Protein AF-A0A955HLL2-F1 (afdb_monomer_lite)

pLDDT: mean 88.71, std 12.0, range [43.22, 98.12]

Sequence (77 aa):
MKIEIEVIKHDDGQTDYKVTDSDKFADRLTFDEMLGLVASLTMPESRRCIQWMRTLDEWKRREDALQELAKFGSKTL

Radius of gyration: 15.16 Å; chains: 1; bounding box: 22×48×34 Å

Secondary structure (DSSP, 8-state):
--EEEEEEE-TTS-EEEEEEETTEEEEEE-HHHHHHHHHHHH-SS--TTGGG-B-HHHHHHHHHHHHHHHHHHTT--

Structure (mmCIF, N/CA/C/O backbone):
data_AF-A0A955HLL2-F1
#
_entry.id   AF-A0A955HLL2-F1
#
loop_
_atom_site.group_PDB
_atom_site.id
_atom_site.type_symbol
_atom_site.label_atom_id
_atom_site.label_alt_id
_atom_site.label_comp_id
_atom_site.labe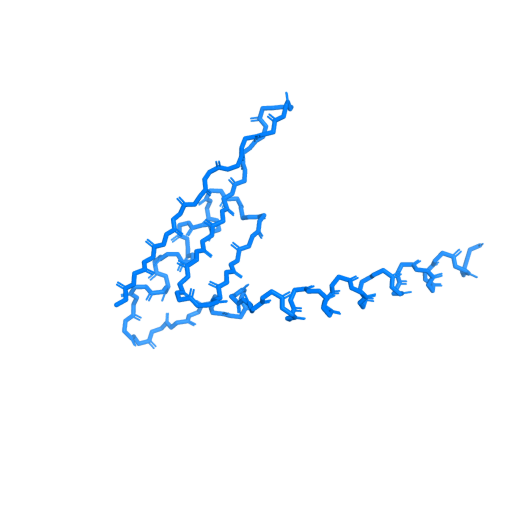l_asym_id
_atom_site.label_entity_id
_atom_site.label_seq_id
_atom_site.pdbx_PDB_ins_code
_atom_site.Cartn_x
_atom_site.Cartn_y
_atom_site.Cartn_z
_atom_site.occupancy
_atom_site.B_iso_or_equiv
_atom_site.auth_seq_id
_atom_site.auth_comp_id
_atom_site.auth_asym_id
_atom_site.auth_atom_id
_atom_site.pdbx_PDB_model_num
ATOM 1 N N . MET A 1 1 ? 3.962 -14.779 -7.042 1.00 76.88 1 MET A N 1
ATOM 2 C CA . MET A 1 1 ? 3.329 -13.548 -6.531 1.00 76.88 1 MET A CA 1
ATOM 3 C C . MET A 1 1 ? 3.387 -13.606 -5.020 1.00 76.88 1 MET A C 1
ATOM 5 O O . MET A 1 1 ? 2.975 -14.621 -4.466 1.00 76.88 1 MET A O 1
ATOM 9 N N . LYS A 1 2 ? 3.960 -12.587 -4.381 1.00 88.94 2 LYS A N 1
ATOM 10 C CA . LYS A 1 2 ? 4.033 -12.480 -2.922 1.00 88.94 2 LYS A CA 1
ATOM 11 C C . LYS A 1 2 ? 3.437 -11.131 -2.553 1.00 88.94 2 LYS A C 1
ATOM 13 O O . LYS A 1 2 ? 3.984 -10.110 -2.947 1.00 88.94 2 LYS A O 1
ATOM 18 N N . ILE A 1 3 ? 2.318 -11.162 -1.842 1.00 93.38 3 ILE A N 1
ATOM 19 C CA . ILE A 1 3 ? 1.646 -9.962 -1.356 1.00 93.38 3 ILE A CA 1
ATOM 20 C C . ILE A 1 3 ? 1.979 -9.834 0.123 1.00 93.38 3 ILE A C 1
ATOM 22 O O . ILE A 1 3 ? 1.793 -10.783 0.886 1.00 93.38 3 ILE A O 1
ATOM 26 N N . GLU A 1 4 ? 2.483 -8.673 0.509 1.00 97.19 4 GLU A N 1
ATOM 27 C CA . GLU A 1 4 ? 2.759 -8.325 1.897 1.00 97.19 4 GLU A CA 1
ATOM 28 C C . GLU A 1 4 ? 1.801 -7.218 2.328 1.00 97.19 4 GLU A C 1
ATOM 30 O O . GLU A 1 4 ? 1.570 -6.266 1.580 1.00 97.19 4 GLU A O 1
ATOM 35 N N . ILE A 1 5 ? 1.228 -7.365 3.522 1.00 97.69 5 ILE A N 1
ATOM 36 C CA . ILE A 1 5 ? 0.311 -6.392 4.114 1.00 97.69 5 ILE A CA 1
ATOM 37 C C . ILE A 1 5 ? 0.938 -5.912 5.417 1.00 97.69 5 ILE A C 1
ATOM 39 O O . ILE A 1 5 ? 1.189 -6.708 6.322 1.00 97.69 5 ILE A O 1
ATOM 43 N N . GLU A 1 6 ? 1.182 -4.613 5.500 1.00 98.12 6 GLU A N 1
ATOM 44 C CA . GLU A 1 6 ? 1.660 -3.927 6.693 1.00 98.12 6 GLU A CA 1
ATOM 45 C C . GLU A 1 6 ? 0.498 -3.138 7.307 1.00 98.12 6 GLU A C 1
ATOM 47 O O . GLU A 1 6 ? -0.246 -2.458 6.598 1.00 98.12 6 GLU A O 1
ATOM 52 N N . VAL A 1 7 ? 0.325 -3.267 8.624 1.00 97.81 7 VAL A N 1
ATOM 53 C CA . VAL A 1 7 ? -0.703 -2.557 9.395 1.00 97.81 7 VAL A CA 1
ATOM 54 C C . VAL A 1 7 ? -0.026 -1.419 10.144 1.00 97.81 7 VAL A C 1
ATOM 56 O O . VAL A 1 7 ? 0.812 -1.664 11.012 1.00 97.81 7 VAL A O 1
ATOM 59 N N . ILE A 1 8 ? -0.405 -0.189 9.820 1.00 97.44 8 ILE A N 1
ATOM 60 C CA . ILE A 1 8 ? 0.174 1.033 10.371 1.00 97.44 8 ILE A CA 1
ATOM 61 C C . ILE A 1 8 ? -0.831 1.598 11.371 1.00 97.44 8 ILE A C 1
ATOM 63 O O . ILE A 1 8 ? -1.933 1.994 10.999 1.00 97.44 8 ILE A O 1
ATOM 67 N N . LYS A 1 9 ? -0.473 1.593 12.657 1.00 96.00 9 LYS A N 1
ATOM 68 C CA . LYS A 1 9 ? -1.313 2.141 13.729 1.00 96.00 9 LYS A CA 1
ATOM 69 C C . LYS A 1 9 ? -0.874 3.558 14.057 1.00 96.00 9 LYS A C 1
ATOM 71 O O . LYS A 1 9 ? 0.316 3.789 14.260 1.00 96.00 9 LYS A O 1
ATOM 76 N N . HIS A 1 10 ? -1.843 4.453 14.166 1.00 94.62 10 HIS A N 1
ATOM 77 C CA . HIS A 1 10 ? -1.635 5.846 14.538 1.00 94.62 10 HIS A CA 1
ATOM 78 C C . HIS A 1 10 ? -2.030 6.087 15.998 1.00 94.62 10 HIS A C 1
ATOM 80 O O . HIS A 1 10 ? -2.843 5.354 16.569 1.00 94.62 10 HIS A O 1
ATOM 86 N N . ASP A 1 11 ? -1.461 7.128 16.606 1.00 95.31 11 ASP A N 1
ATOM 87 C CA . ASP A 1 11 ? -1.681 7.468 18.021 1.00 95.31 11 ASP A CA 1
ATOM 88 C C . ASP A 1 11 ? -3.129 7.889 18.325 1.00 95.31 11 ASP A C 1
ATOM 90 O O . ASP A 1 11 ? -3.593 7.774 19.459 1.00 95.31 11 ASP A O 1
ATOM 94 N N . ASP A 1 12 ? -3.867 8.346 17.311 1.00 94.88 12 ASP A N 1
ATOM 95 C CA . ASP A 1 12 ? -5.285 8.709 17.399 1.00 94.88 12 ASP A CA 1
ATOM 96 C C . ASP A 1 12 ? -6.233 7.497 17.305 1.00 94.88 12 ASP A C 1
ATOM 98 O O . ASP A 1 12 ? -7.456 7.649 17.311 1.00 94.88 12 ASP A O 1
ATOM 102 N N . GLY A 1 13 ? -5.675 6.285 17.236 1.00 91.62 13 GLY A N 1
ATOM 103 C CA . GLY A 1 13 ? -6.417 5.038 17.101 1.00 91.62 13 GLY A CA 1
ATOM 104 C C . GLY A 1 13 ? -6.820 4.703 15.664 1.00 91.62 13 GLY A C 1
ATOM 105 O O . GLY A 1 13 ? -7.420 3.646 15.452 1.00 91.62 13 GLY A O 1
ATOM 106 N N . GLN A 1 14 ? -6.487 5.541 14.676 1.00 93.50 14 GLN A N 1
ATOM 107 C CA . GLN A 1 14 ? -6.679 5.199 13.269 1.00 93.50 14 GLN A CA 1
ATOM 108 C C . GLN A 1 14 ? -5.697 4.108 12.833 1.00 93.50 14 GLN A C 1
ATOM 110 O O . GLN A 1 14 ? -4.633 3.896 13.421 1.00 93.50 14 GLN A O 1
ATOM 115 N N . THR A 1 15 ? -6.085 3.362 11.804 1.00 95.88 15 THR A N 1
ATOM 116 C CA . THR A 1 15 ? -5.269 2.292 11.233 1.00 95.88 15 THR A CA 1
ATOM 117 C C . THR A 1 15 ? -5.277 2.406 9.723 1.00 95.88 15 THR A C 1
ATOM 119 O O . THR A 1 15 ? -6.338 2.329 9.105 1.00 95.88 15 THR A O 1
ATOM 122 N N . ASP A 1 16 ? -4.080 2.512 9.163 1.00 96.94 16 ASP A N 1
ATOM 123 C CA . ASP A 1 16 ? -3.843 2.442 7.732 1.00 96.94 16 ASP A CA 1
ATOM 124 C C . ASP A 1 16 ? -3.230 1.096 7.364 1.00 96.94 16 ASP A C 1
ATOM 126 O O . ASP A 1 16 ? 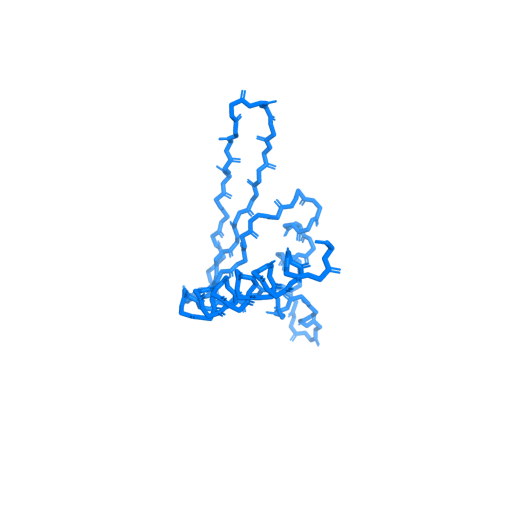-2.638 0.381 8.181 1.00 96.94 16 ASP A O 1
ATOM 130 N N . TYR A 1 17 ? -3.343 0.769 6.088 1.00 98.12 17 TYR A N 1
ATOM 131 C CA . TYR A 1 17 ? -2.771 -0.426 5.511 1.00 98.12 17 TYR A CA 1
ATOM 132 C C . TYR A 1 17 ? -1.869 -0.058 4.345 1.00 98.12 17 TYR A C 1
ATOM 134 O O . TYR A 1 17 ? -2.171 0.825 3.536 1.00 98.12 17 TYR A O 1
ATOM 142 N N . LYS A 1 18 ? -0.779 -0.806 4.227 1.00 97.81 18 LYS A N 1
ATOM 143 C CA . LYS A 1 18 ? 0.112 -0.759 3.078 1.00 97.81 18 LYS A CA 1
ATOM 144 C C . LYS A 1 18 ? 0.211 -2.143 2.466 1.00 97.81 18 LYS A C 1
ATOM 146 O O . LYS A 1 18 ? 0.454 -3.127 3.160 1.00 97.81 18 LYS A O 1
ATOM 151 N N . VAL A 1 19 ? 0.022 -2.211 1.154 1.00 97.19 19 VAL A N 1
ATOM 152 C CA . VAL A 1 19 ? 0.094 -3.451 0.375 1.00 97.19 19 VAL A CA 1
ATOM 153 C C . VAL A 1 19 ? 1.291 -3.369 -0.553 1.00 97.19 19 VAL A C 1
ATOM 155 O O . VAL A 1 19 ? 1.411 -2.412 -1.317 1.00 97.19 19 VAL A O 1
ATOM 158 N N . THR A 1 20 ? 2.159 -4.375 -0.505 1.00 96.56 20 THR A N 1
ATOM 159 C CA . THR A 1 20 ? 3.364 -4.466 -1.340 1.00 96.56 20 THR A CA 1
ATOM 160 C C . THR A 1 20 ? 3.315 -5.725 -2.203 1.00 96.56 20 THR A C 1
ATOM 162 O O . THR A 1 20 ? 3.016 -6.811 -1.707 1.00 96.56 20 THR A O 1
ATOM 165 N N . ASP A 1 21 ? 3.625 -5.576 -3.492 1.00 93.12 21 ASP A N 1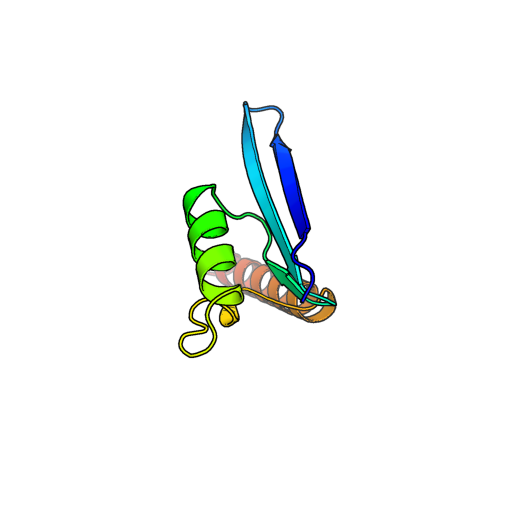
ATOM 166 C CA . ASP A 1 21 ? 3.893 -6.676 -4.423 1.00 93.12 21 ASP A CA 1
ATOM 167 C C . ASP A 1 21 ? 5.171 -6.350 -5.199 1.00 93.12 21 ASP A C 1
ATOM 169 O O . ASP A 1 21 ? 5.233 -5.375 -5.953 1.00 93.12 21 ASP A O 1
ATOM 173 N N . SER A 1 22 ? 6.197 -7.179 -5.011 1.00 90.75 22 SER A N 1
ATOM 174 C CA . SER A 1 22 ? 7.524 -6.985 -5.606 1.00 90.75 22 SER A CA 1
ATOM 175 C C . SER A 1 22 ? 8.147 -5.629 -5.217 1.00 90.75 22 SER A C 1
ATOM 177 O O . SER A 1 22 ? 8.458 -5.423 -4.048 1.00 90.75 22 SER A O 1
ATOM 179 N N . ASP A 1 23 ? 8.359 -4.713 -6.166 1.00 93.19 23 ASP A N 1
ATOM 180 C CA . ASP A 1 23 ? 8.970 -3.389 -5.966 1.00 93.19 23 ASP A CA 1
ATOM 181 C C . ASP A 1 23 ? 7.943 -2.248 -5.850 1.00 93.19 23 ASP A C 1
ATOM 183 O O . ASP A 1 23 ? 8.313 -1.079 -5.686 1.00 93.19 23 ASP A O 1
ATOM 187 N N . LYS A 1 24 ? 6.649 -2.573 -5.943 1.00 94.69 24 LYS A N 1
ATOM 188 C CA . LYS A 1 24 ? 5.561 -1.599 -5.909 1.00 94.69 24 LYS A CA 1
ATOM 189 C C . LYS A 1 24 ? 4.732 -1.748 -4.655 1.00 94.69 24 LYS A C 1
ATOM 191 O O . LYS A 1 24 ? 4.493 -2.851 -4.167 1.00 94.69 24 LYS A O 1
ATOM 196 N N . PHE A 1 25 ? 4.220 -0.621 -4.187 1.00 96.81 25 PHE A N 1
ATOM 197 C CA . PHE A 1 25 ? 3.327 -0.589 -3.047 1.00 96.81 25 PHE A CA 1
ATOM 198 C C . PHE A 1 25 ? 2.242 0.472 -3.206 1.00 96.81 25 PHE A C 1
ATOM 200 O O . PHE A 1 25 ? 2.413 1.475 -3.910 1.00 96.81 25 PHE A O 1
ATOM 207 N N . ALA A 1 26 ? 1.129 0.232 -2.527 1.00 96.44 26 ALA A N 1
ATOM 208 C CA . ALA A 1 26 ? 0.087 1.206 -2.256 1.00 96.44 26 ALA A CA 1
ATOM 209 C C . ALA A 1 26 ? 0.043 1.439 -0.744 1.00 96.44 26 ALA A C 1
ATOM 211 O O . ALA A 1 26 ? 0.133 0.486 0.029 1.00 96.44 26 ALA A O 1
ATOM 212 N N . ASP A 1 27 ? -0.048 2.700 -0.341 1.00 94.88 27 ASP A N 1
ATOM 213 C CA . ASP A 1 27 ? 0.099 3.148 1.044 1.00 94.88 27 ASP A CA 1
ATOM 214 C C . ASP A 1 27 ? -1.066 4.060 1.439 1.00 94.88 27 ASP A C 1
ATOM 216 O O . ASP A 1 27 ? -1.711 4.634 0.554 1.00 94.88 27 ASP A O 1
ATOM 220 N N . ARG A 1 28 ? -1.296 4.220 2.749 1.00 94.81 28 ARG A N 1
ATOM 221 C CA . ARG A 1 28 ? -2.428 4.966 3.331 1.00 94.81 28 ARG A CA 1
ATOM 222 C C . ARG A 1 28 ? -3.789 4.443 2.856 1.00 94.81 28 ARG A C 1
ATOM 224 O O . ARG A 1 28 ? -4.659 5.222 2.476 1.00 94.81 28 ARG A O 1
ATOM 231 N N . LEU A 1 29 ? -3.943 3.119 2.811 1.00 96.44 29 LEU A N 1
ATOM 232 C CA . LEU A 1 29 ? -5.206 2.473 2.458 1.00 96.44 29 LEU A CA 1
ATOM 233 C C . LEU A 1 29 ? -6.065 2.292 3.706 1.00 96.44 29 LEU A C 1
ATOM 235 O O . LEU A 1 29 ? -5.571 1.854 4.743 1.00 96.44 29 LEU A O 1
ATOM 239 N N . THR A 1 30 ? -7.363 2.523 3.577 1.00 96.44 30 THR A N 1
ATOM 240 C CA . THR A 1 30 ? -8.355 2.035 4.541 1.00 96.44 30 THR A CA 1
ATOM 241 C C . THR A 1 30 ? -8.485 0.509 4.470 1.00 96.44 30 THR A C 1
ATOM 243 O O . THR A 1 30 ? -8.012 -0.138 3.530 1.00 96.44 30 THR A O 1
ATOM 246 N N . PHE A 1 31 ? -9.156 -0.091 5.458 1.00 96.19 31 PHE A N 1
ATOM 247 C CA . PHE A 1 31 ? -9.397 -1.538 5.483 1.00 96.19 31 PHE A CA 1
ATOM 248 C C . PHE A 1 31 ? -10.088 -2.042 4.203 1.00 96.19 31 PHE A C 1
ATOM 250 O O . PHE A 1 31 ? -9.636 -3.016 3.598 1.00 96.19 31 PHE A O 1
ATOM 257 N N . ASP A 1 32 ? -11.133 -1.346 3.748 1.00 96.06 32 ASP A N 1
ATOM 258 C CA . ASP A 1 32 ? -11.893 -1.734 2.555 1.00 96.06 32 ASP A CA 1
ATOM 259 C C . ASP A 1 32 ? -11.077 -1.556 1.264 1.00 96.06 32 ASP A C 1
ATOM 261 O O . ASP A 1 32 ? -11.121 -2.407 0.371 1.00 96.06 32 ASP A O 1
ATOM 265 N N . GLU A 1 33 ? -10.278 -0.489 1.169 1.00 95.88 33 GLU A N 1
ATOM 266 C CA . GLU A 1 33 ? -9.372 -0.268 0.034 1.00 95.88 33 GLU A CA 1
ATOM 267 C C . GLU A 1 33 ? -8.285 -1.343 -0.043 1.00 95.88 33 GLU A C 1
ATOM 269 O O . GLU A 1 33 ? -7.990 -1.845 -1.131 1.00 95.88 33 GLU A O 1
ATOM 274 N N . MET A 1 34 ? -7.726 -1.738 1.104 1.00 96.44 34 MET A N 1
ATOM 275 C CA . MET A 1 34 ? -6.771 -2.840 1.196 1.00 96.44 34 MET A CA 1
ATOM 276 C C . MET A 1 34 ? -7.391 -4.151 0.705 1.00 96.44 34 MET A C 1
ATOM 278 O O . MET A 1 34 ? -6.805 -4.809 -0.158 1.00 96.44 34 MET A O 1
ATOM 282 N N . LEU A 1 35 ? -8.592 -4.508 1.178 1.00 95.19 35 LEU A N 1
ATOM 283 C CA . LEU A 1 35 ? -9.282 -5.727 0.741 1.00 95.19 35 LEU A CA 1
ATOM 284 C C . LEU A 1 35 ? -9.548 -5.726 -0.769 1.00 95.19 35 LEU A C 1
ATOM 286 O O . LEU A 1 35 ? -9.268 -6.716 -1.449 1.00 95.19 35 LEU A O 1
ATOM 290 N N . GLY A 1 36 ? -10.048 -4.609 -1.307 1.00 92.94 36 GLY A N 1
ATOM 291 C CA . GLY A 1 36 ? -10.309 -4.461 -2.738 1.00 92.94 36 GLY A CA 1
ATOM 292 C C . GLY A 1 36 ? -9.041 -4.571 -3.589 1.00 92.94 36 GLY A C 1
ATOM 293 O O . GLY A 1 36 ? -9.055 -5.201 -4.654 1.00 92.94 36 GLY A O 1
ATOM 294 N N . LEU A 1 37 ? -7.927 -4.007 -3.115 1.00 94.19 37 LEU A N 1
ATOM 295 C CA . LEU A 1 37 ? -6.638 -4.093 -3.793 1.00 94.19 37 LEU A CA 1
ATOM 296 C C . LEU A 1 37 ? -6.088 -5.524 -3.785 1.00 94.19 37 LEU A C 1
ATOM 298 O O . LEU A 1 37 ? -5.716 -6.028 -4.843 1.00 94.19 37 LEU A O 1
ATOM 302 N N . VAL A 1 38 ? -6.086 -6.206 -2.636 1.00 93.31 38 VAL A N 1
ATOM 303 C CA . VAL A 1 38 ? -5.620 -7.601 -2.528 1.00 93.31 38 VAL A CA 1
ATOM 304 C C . VAL A 1 38 ? -6.469 -8.533 -3.396 1.00 93.31 38 VAL A C 1
ATOM 306 O O . VAL A 1 38 ? -5.922 -9.349 -4.144 1.00 93.31 38 VAL A O 1
ATOM 309 N N . ALA A 1 39 ? -7.796 -8.383 -3.371 1.00 91.81 39 ALA A N 1
ATOM 310 C CA . ALA A 1 39 ? -8.690 -9.138 -4.248 1.00 91.81 39 ALA A CA 1
ATOM 311 C C . ALA A 1 39 ? -8.360 -8.896 -5.730 1.00 91.81 39 ALA A C 1
ATOM 313 O O . ALA A 1 39 ? -8.301 -9.833 -6.522 1.00 91.81 39 ALA A O 1
ATOM 314 N N . SER A 1 40 ? -8.071 -7.651 -6.113 1.00 90.56 40 SER A N 1
ATOM 315 C CA . SER A 1 40 ? -7.752 -7.323 -7.505 1.00 90.56 40 SER A CA 1
ATOM 316 C C . SER A 1 40 ? -6.372 -7.812 -7.954 1.00 90.56 40 SER A C 1
ATOM 318 O O . SER A 1 40 ? -6.224 -8.242 -9.097 1.00 90.56 40 SER A O 1
ATOM 320 N N . LEU A 1 41 ? -5.366 -7.787 -7.071 1.00 89.25 41 LEU A N 1
ATOM 321 C CA . LEU A 1 41 ? -4.023 -8.315 -7.347 1.00 89.25 41 LEU A CA 1
ATOM 322 C C . LEU A 1 41 ? -4.023 -9.840 -7.509 1.00 89.25 41 LEU A C 1
ATOM 324 O O . LEU A 1 41 ? -3.208 -10.382 -8.251 1.00 89.25 41 LEU A O 1
ATOM 328 N N . THR A 1 42 ? -4.951 -10.529 -6.843 1.00 88.56 42 THR A N 1
ATOM 329 C CA . THR A 1 42 ? -5.062 -11.994 -6.877 1.00 88.56 42 THR A CA 1
ATOM 330 C C . THR A 1 42 ? -5.938 -12.528 -8.014 1.00 88.56 42 THR A C 1
ATOM 332 O O . THR A 1 42 ? -5.939 -13.735 -8.258 1.00 88.56 42 THR A O 1
ATOM 335 N N . MET A 1 43 ? -6.637 -11.662 -8.757 1.00 86.81 43 MET A N 1
ATOM 336 C CA . MET A 1 43 ? -7.458 -12.064 -9.902 1.00 86.81 43 MET A CA 1
ATOM 337 C C . MET A 1 43 ? -6.651 -12.145 -11.218 1.00 86.81 43 MET A C 1
ATOM 339 O O . MET A 1 43 ? -5.875 -11.239 -11.531 1.00 86.81 43 MET A O 1
ATOM 343 N N . PRO A 1 44 ? -6.861 -13.190 -12.046 1.00 73.19 44 PRO A N 1
ATOM 344 C CA . PRO A 1 44 ? -6.108 -13.383 -13.287 1.00 73.19 44 PRO A CA 1
ATOM 345 C C . PRO A 1 44 ? -6.495 -12.407 -14.412 1.00 73.19 44 PRO A C 1
ATOM 347 O O . PRO A 1 44 ? -5.614 -11.973 -15.151 1.00 73.19 44 PRO A O 1
ATOM 350 N N . GLU A 1 45 ? -7.775 -12.031 -14.531 1.00 70.06 45 GLU A N 1
ATOM 351 C CA . GLU A 1 45 ? -8.288 -11.314 -15.716 1.00 70.06 45 GLU A CA 1
ATOM 352 C C . GLU A 1 45 ? -8.733 -9.864 -15.464 1.00 70.06 45 GLU A C 1
ATOM 354 O O . GLU A 1 45 ? -8.840 -9.079 -16.405 1.00 70.06 45 GLU A O 1
ATOM 359 N N . SER A 1 46 ? -8.946 -9.450 -14.211 1.00 61.97 46 SER A N 1
ATOM 360 C C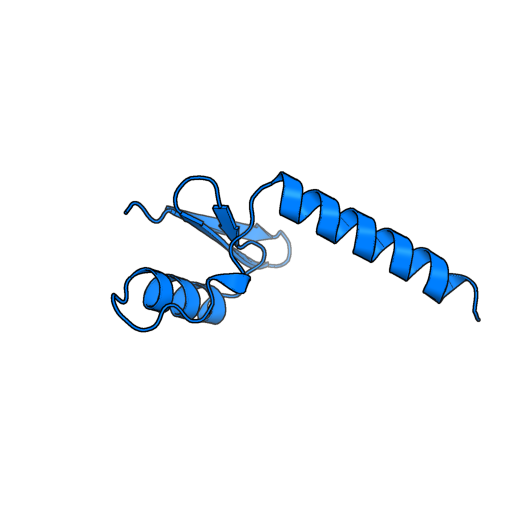A . SER A 1 46 ? -9.441 -8.104 -13.890 1.00 61.97 46 SER A CA 1
ATOM 361 C C . SER A 1 46 ? -8.599 -7.424 -12.822 1.00 61.97 46 SER A C 1
ATOM 363 O O . SER A 1 46 ? -8.986 -7.324 -11.658 1.00 61.97 46 SER A O 1
ATOM 365 N N . ARG A 1 47 ? -7.446 -6.899 -13.230 1.00 67.06 47 ARG A N 1
ATOM 366 C CA . ARG A 1 47 ? -6.542 -6.188 -12.324 1.00 67.06 47 ARG A CA 1
ATOM 367 C C . ARG A 1 47 ? -6.891 -4.703 -12.217 1.00 67.06 47 ARG A C 1
ATOM 369 O O . ARG A 1 47 ? -6.092 -3.819 -12.532 1.00 67.06 47 ARG A O 1
ATOM 376 N N . ARG A 1 48 ? -8.129 -4.423 -11.807 1.00 66.62 48 ARG A N 1
ATOM 377 C CA . ARG A 1 48 ? -8.515 -3.071 -11.377 1.00 66.62 48 ARG A CA 1
ATOM 378 C C . ARG A 1 48 ? -7.647 -2.709 -10.156 1.00 66.62 48 ARG A C 1
ATOM 380 O O . ARG A 1 48 ? -7.094 -3.589 -9.514 1.00 66.62 48 ARG A O 1
ATOM 387 N N . CYS A 1 49 ? -7.431 -1.432 -9.870 1.00 70.81 49 CYS A N 1
ATOM 388 C CA . CYS A 1 49 ? -6.638 -0.992 -8.706 1.00 70.81 49 CYS A CA 1
ATOM 389 C C . CYS A 1 49 ? -5.104 -1.149 -8.805 1.00 70.81 49 CYS A C 1
ATOM 391 O O . CYS A 1 49 ? -4.418 -0.605 -7.943 1.00 70.81 49 CYS A O 1
ATOM 393 N N . ILE A 1 50 ? -4.522 -1.726 -9.877 1.00 79.06 50 ILE A N 1
ATOM 394 C CA . ILE A 1 50 ? -3.050 -1.654 -10.081 1.00 79.06 50 ILE A CA 1
ATOM 395 C C . ILE A 1 50 ? -2.575 -0.202 -10.154 1.00 79.06 50 ILE A C 1
ATOM 397 O O . ILE A 1 50 ? -1.456 0.092 -9.752 1.00 79.06 50 ILE A O 1
ATOM 401 N N . GLN A 1 51 ? -3.411 0.728 -10.624 1.00 86.06 51 GLN A N 1
ATOM 402 C CA . GLN A 1 51 ? -3.030 2.139 -10.717 1.00 86.06 51 GLN A CA 1
ATOM 403 C C . GLN A 1 51 ? -2.661 2.780 -9.362 1.00 86.06 51 GLN A C 1
ATOM 405 O O . GLN A 1 51 ? -2.110 3.883 -9.333 1.00 86.06 51 GLN A O 1
ATOM 410 N N . TRP A 1 52 ? -2.978 2.115 -8.246 1.00 91.06 52 TRP A N 1
ATOM 411 C CA . TRP A 1 52 ? -2.577 2.525 -6.900 1.00 91.06 52 TRP A CA 1
ATOM 412 C C . TRP A 1 52 ? -1.170 2.043 -6.523 1.00 91.06 52 TRP A C 1
ATOM 414 O O . TRP A 1 52 ? -0.520 2.673 -5.693 1.00 91.06 52 TRP A O 1
ATOM 424 N N . MET A 1 53 ? -0.678 0.979 -7.164 1.00 94.06 53 MET A N 1
ATOM 425 C CA . MET A 1 53 ? 0.647 0.405 -6.941 1.00 94.06 53 MET A CA 1
ATOM 426 C C . MET A 1 53 ? 1.712 1.231 -7.657 1.00 94.06 53 MET A C 1
ATOM 428 O O . MET A 1 53 ? 1.702 1.355 -8.884 1.00 94.06 53 MET A O 1
ATOM 432 N N . ARG A 1 54 ? 2.660 1.769 -6.894 1.00 95.38 54 ARG A N 1
ATOM 433 C CA . ARG A 1 54 ? 3.740 2.617 -7.410 1.00 95.38 54 ARG A CA 1
ATOM 434 C C . ARG A 1 54 ? 5.074 2.219 -6.807 1.00 95.38 54 ARG A C 1
ATOM 436 O O . ARG A 1 54 ? 5.128 1.708 -5.689 1.00 95.38 54 ARG A O 1
ATOM 443 N N . THR A 1 55 ? 6.150 2.480 -7.535 1.00 96.25 55 THR A N 1
ATOM 444 C CA . THR A 1 55 ? 7.502 2.401 -6.974 1.00 96.25 55 THR A CA 1
ATOM 445 C C . THR A 1 55 ? 7.749 3.567 -6.018 1.00 96.25 55 THR A C 1
ATOM 447 O O . THR A 1 55 ? 7.058 4.591 -6.058 1.00 96.25 55 THR A O 1
ATOM 450 N N . LEU A 1 56 ? 8.775 3.452 -5.173 1.00 94.75 56 LEU A N 1
ATOM 451 C CA . LEU A 1 56 ? 9.171 4.535 -4.269 1.00 94.75 56 LEU A CA 1
ATOM 452 C C . LEU A 1 56 ? 9.448 5.854 -5.017 1.00 94.75 56 LEU A C 1
ATOM 454 O O . LEU A 1 56 ? 9.053 6.922 -4.556 1.00 94.75 56 LEU A O 1
ATOM 458 N N . ASP A 1 57 ? 10.084 5.794 -6.187 1.00 96.25 57 ASP A N 1
ATOM 459 C CA . ASP A 1 57 ? 10.410 6.992 -6.970 1.00 96.25 57 ASP A CA 1
ATOM 460 C C . ASP A 1 57 ? 9.188 7.594 -7.675 1.00 96.25 57 ASP A C 1
ATOM 462 O O . ASP A 1 57 ? 9.109 8.805 -7.884 1.00 96.25 57 ASP A O 1
ATOM 466 N N . GLU A 1 58 ? 8.198 6.779 -8.041 1.00 95.25 58 GLU A N 1
ATOM 467 C CA . GLU A 1 58 ? 6.897 7.273 -8.507 1.00 95.25 58 GLU A CA 1
ATOM 468 C C . GLU A 1 58 ? 6.109 7.949 -7.381 1.00 95.25 58 GLU A C 1
ATOM 470 O O . GLU A 1 58 ? 5.445 8.958 -7.626 1.00 95.25 58 GLU A O 1
ATOM 475 N N . TRP A 1 59 ? 6.199 7.425 -6.157 1.00 94.62 59 TRP A N 1
ATOM 476 C CA . TRP A 1 59 ? 5.620 8.050 -4.969 1.00 94.62 59 TRP A CA 1
ATOM 477 C C . TRP A 1 59 ? 6.260 9.401 -4.661 1.00 94.62 59 TRP A C 1
ATOM 479 O O . TRP A 1 59 ? 5.533 10.379 -4.504 1.00 94.62 59 TRP A O 1
ATOM 489 N N . LYS A 1 60 ? 7.595 9.484 -4.666 1.00 94.44 60 LYS A N 1
ATOM 490 C CA . LYS A 1 60 ? 8.322 10.751 -4.476 1.00 94.44 60 LYS A CA 1
ATOM 491 C C . LYS A 1 60 ? 7.916 11.793 -5.513 1.00 94.44 60 LYS A C 1
ATOM 493 O O . LYS A 1 60 ? 7.467 12.868 -5.146 1.00 94.44 60 LYS A O 1
ATOM 498 N N . ARG A 1 61 ? 7.942 11.434 -6.803 1.00 95.00 61 ARG A N 1
ATOM 499 C CA . ARG A 1 61 ? 7.525 12.343 -7.887 1.00 95.00 61 ARG A CA 1
ATOM 500 C C . ARG A 1 61 ? 6.086 12.832 -7.732 1.00 95.00 61 ARG A C 1
ATOM 502 O O . ARG A 1 61 ? 5.790 13.976 -8.064 1.00 95.00 61 ARG A O 1
ATOM 509 N N . ARG A 1 62 ? 5.181 11.970 -7.256 1.00 90.25 62 ARG 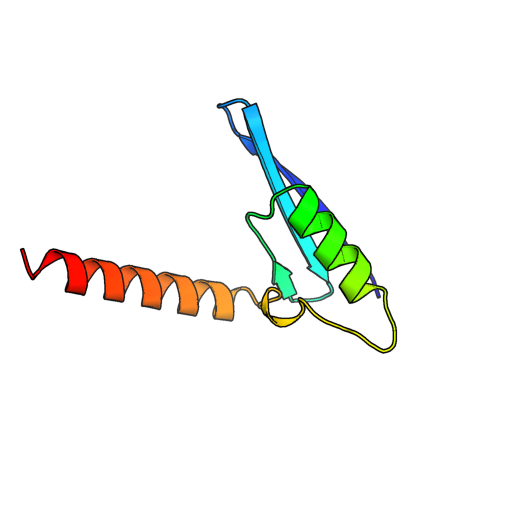A N 1
ATOM 510 C CA . ARG A 1 62 ? 3.794 12.356 -6.972 1.00 90.25 62 ARG A CA 1
ATOM 511 C C . ARG A 1 62 ? 3.725 13.358 -5.821 1.00 90.25 62 ARG A C 1
ATOM 513 O O . ARG A 1 62 ? 2.997 14.336 -5.941 1.00 90.25 62 ARG A O 1
ATOM 520 N N . GLU A 1 63 ? 4.439 13.102 -4.732 1.00 91.81 63 GLU A N 1
ATOM 521 C CA . GLU A 1 63 ? 4.456 13.979 -3.561 1.00 91.81 63 GLU A CA 1
ATOM 522 C C . GLU A 1 63 ? 5.059 15.347 -3.902 1.00 91.81 63 GLU A C 1
ATOM 524 O O . GLU A 1 63 ? 4.443 16.369 -3.616 1.00 91.81 63 GLU A O 1
ATOM 529 N N . ASP A 1 64 ? 6.180 15.371 -4.627 1.00 94.25 64 ASP A N 1
ATOM 530 C CA . ASP A 1 64 ? 6.800 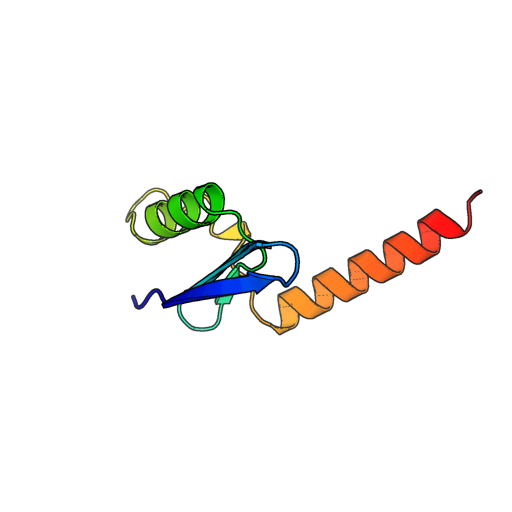16.604 -5.120 1.00 94.25 64 ASP A CA 1
ATOM 531 C C . ASP A 1 64 ? 5.808 17.412 -5.975 1.00 94.25 64 ASP A C 1
ATOM 533 O O . ASP A 1 64 ? 5.616 18.608 -5.763 1.00 94.25 64 ASP A O 1
ATOM 537 N N . ALA A 1 65 ? 5.101 16.753 -6.903 1.00 91.38 65 ALA A N 1
ATOM 538 C CA . ALA A 1 65 ? 4.093 17.409 -7.735 1.00 91.38 65 ALA A CA 1
ATOM 539 C C . ALA A 1 65 ? 2.917 17.971 -6.914 1.00 91.38 65 ALA A C 1
ATOM 541 O O . ALA A 1 65 ? 2.439 19.070 -7.199 1.00 91.38 65 ALA A O 1
ATOM 542 N N . LEU A 1 66 ? 2.450 17.245 -5.892 1.00 89.56 66 LEU A N 1
ATOM 543 C CA . LEU A 1 66 ? 1.387 17.710 -4.994 1.00 89.56 66 LEU A CA 1
ATOM 544 C C . LEU A 1 66 ? 1.838 18.917 -4.162 1.00 89.56 66 LEU A C 1
ATOM 546 O O . LEU A 1 66 ? 1.077 19.875 -4.019 1.00 89.56 66 LEU A O 1
ATOM 550 N N . GLN A 1 67 ? 3.073 18.903 -3.660 1.00 91.88 67 GLN A N 1
ATOM 551 C CA . GLN A 1 67 ? 3.649 20.027 -2.924 1.00 91.88 67 GLN A CA 1
ATOM 552 C C . GLN A 1 67 ? 3.783 21.271 -3.801 1.00 91.88 67 GLN A C 1
ATOM 554 O O . GLN A 1 67 ? 3.440 22.368 -3.361 1.00 91.88 67 GLN A O 1
ATOM 559 N N . GLU A 1 68 ? 4.236 21.122 -5.046 1.00 91.50 68 GLU A N 1
ATOM 560 C CA . GLU A 1 68 ? 4.294 22.242 -5.986 1.00 91.50 68 GLU A CA 1
ATOM 561 C C . GLU A 1 68 ? 2.896 22.813 -6.258 1.00 91.50 68 GLU A C 1
ATOM 563 O O . GLU A 1 68 ? 2.693 24.021 -6.130 1.00 91.50 68 GLU A O 1
ATOM 568 N N . LEU A 1 69 ? 1.896 21.965 -6.523 1.00 89.62 69 LEU A N 1
ATOM 569 C CA . LEU A 1 69 ? 0.507 22.406 -6.705 1.00 89.62 69 LEU A CA 1
ATOM 570 C C . LEU A 1 69 ? -0.036 23.167 -5.486 1.00 89.62 69 LEU A C 1
ATOM 572 O O . LEU A 1 69 ? -0.681 24.205 -5.652 1.00 89.62 69 LEU A O 1
ATOM 576 N N . ALA A 1 70 ? 0.258 22.705 -4.268 1.00 88.88 70 ALA A N 1
ATOM 577 C CA . ALA A 1 70 ? -0.142 23.388 -3.039 1.00 88.88 70 ALA A CA 1
ATOM 578 C C . ALA A 1 70 ? 0.489 24.790 -2.920 1.00 88.88 70 ALA A C 1
ATOM 580 O O . ALA A 1 70 ? -0.190 25.748 -2.540 1.00 88.88 70 ALA A O 1
ATOM 581 N N . LYS A 1 71 ? 1.763 24.945 -3.313 1.00 85.94 71 LYS A N 1
ATOM 582 C CA . LYS A 1 71 ? 2.451 26.250 -3.338 1.00 85.94 71 LYS A CA 1
ATOM 583 C C . LYS A 1 71 ? 1.823 27.218 -4.342 1.00 85.94 71 LYS A C 1
ATOM 585 O O . LYS A 1 71 ? 1.740 28.412 -4.055 1.00 85.94 71 LYS A O 1
ATOM 590 N N . PHE A 1 72 ? 1.380 26.731 -5.504 1.00 76.62 72 PHE A N 1
ATOM 591 C CA . PHE A 1 72 ? 0.678 27.557 -6.494 1.00 76.62 72 PHE A CA 1
ATOM 592 C C . PHE A 1 72 ? -0.723 27.961 -6.017 1.00 76.62 72 PHE A C 1
ATOM 594 O O . PHE A 1 72 ? -1.083 29.134 -6.112 1.00 76.62 72 PHE A O 1
ATOM 601 N N . GLY A 1 73 ? -1.487 27.027 -5.443 1.00 66.31 73 GLY A N 1
ATOM 602 C CA . GLY A 1 73 ? -2.816 27.314 -4.892 1.00 66.31 73 GLY A CA 1
ATOM 603 C C . GLY A 1 73 ? -2.788 28.347 -3.760 1.00 66.31 73 GLY A C 1
ATOM 604 O O . GLY A 1 73 ? -3.648 29.219 -3.705 1.00 66.31 73 GLY A O 1
ATOM 605 N N . SER A 1 74 ? -1.749 28.328 -2.919 1.00 58.84 74 SER A N 1
ATOM 606 C CA . SER A 1 74 ? -1.588 29.286 -1.817 1.00 58.84 74 SER A CA 1
ATOM 607 C C . SER A 1 74 ? -1.192 30.708 -2.251 1.00 58.84 74 SER A C 1
ATOM 609 O O . SER A 1 74 ? -1.247 31.612 -1.424 1.00 58.84 74 SER A O 1
ATOM 611 N N . LYS A 1 75 ? -0.777 30.931 -3.507 1.00 57.06 75 LYS A N 1
ATOM 612 C CA . LYS A 1 75 ? -0.398 32.262 -4.030 1.00 57.06 75 LYS A CA 1
ATOM 613 C C . LYS A 1 75 ? -1.555 33.041 -4.669 1.00 57.06 75 LYS A C 1
ATOM 615 O O . LYS A 1 75 ? -1.328 34.144 -5.156 1.00 57.06 75 LYS A O 1
ATOM 620 N N . THR A 1 76 ? -2.763 32.476 -4.700 1.00 51.12 76 THR A N 1
ATOM 621 C CA . THR A 1 76 ? -3.909 33.031 -5.450 1.00 51.12 76 THR A CA 1
ATOM 622 C C . THR A 1 76 ? -5.069 33.471 -4.538 1.00 51.12 76 THR A C 1
ATOM 624 O O . THR A 1 76 ? -6.199 33.598 -5.003 1.00 51.12 76 THR A O 1
ATOM 627 N N . LEU A 1 77 ? -4.807 33.713 -3.248 1.00 43.22 77 LEU A N 1
ATOM 628 C CA . LEU A 1 77 ? -5.755 34.281 -2.278 1.00 43.22 77 LEU A CA 1
ATOM 629 C C . LEU A 1 77 ? -5.137 35.484 -1.563 1.00 43.22 77 LEU A C 1
ATOM 631 O O . LEU A 1 77 ? -3.959 35.368 -1.157 1.00 43.22 77 LEU A O 1
#

Foldseek 3Di:
DDKDKDWDADPVRDIWIKIDDDQWIATRHDPVRVVVQVVLVPDDPHNPPCVRIDGPVRVVVVVVVVVVVVVVVVVPD